Protein AF-A0AAP3A790-F1 (afdb_monomer_lite)

Secondary structure (DSSP, 8-state):
-EE-B-TTS-B-TT-EEEEE--TTEEETT-SEEE--TTSEE---EEESS-EEEEEEEEETTEEEEEEEEEPP--TT-----EES-SS----SSS--PPEE-

Organism: Escherichia coli (NCBI:txid562)

pLDDT: mean 94.4, std 4.3, range [76.25, 97.88]

InterPro domains:
  IPR003344 Big-1 (bacterial Ig-like domain 1) domain [PF02369] (1-71)
  IPR003344 Big-1 (bacterial Ig-like domain 1) domain [PS51127] (1-71)
  IPR003344 Big-1 (bacterial Ig-like domain 1) domain [SM00634] (1-69)
  IPR008964 Invasin/intimin cell-adhesion fragments [SSF49373] (1-74)
  IPR013783 Immunoglobulin-like fold [G3DSA:2.60.40.10] (1-71)

Structure (mmCIF, N/CA/C/O backbone):
data_AF-A0AAP3A790-F1
#
_entry.id   AF-A0AAP3A790-F1
#
loop_
_atom_site.group_PDB
_atom_site.id
_atom_site.type_symbol
_atom_site.label_atom_id
_atom_site.label_alt_id
_ato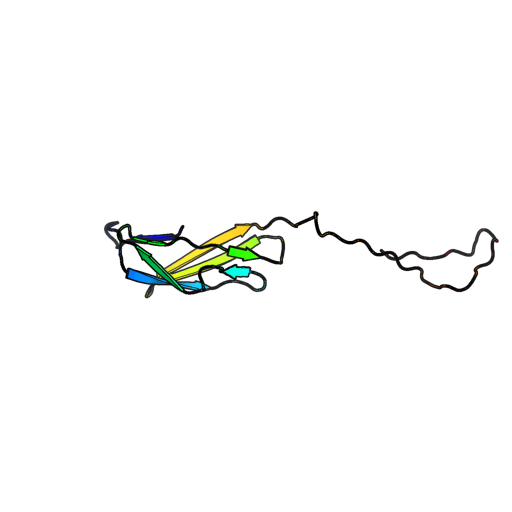m_site.label_comp_id
_atom_site.label_asym_id
_atom_site.label_entity_id
_atom_site.label_seq_id
_atom_site.pdbx_PDB_ins_code
_atom_site.Cartn_x
_atom_site.Cartn_y
_atom_site.Cartn_z
_atom_site.occupancy
_atom_site.B_iso_or_equiv
_atom_site.auth_seq_id
_atom_site.auth_comp_id
_atom_site.auth_asym_id
_atom_site.auth_atom_id
_atom_site.pdbx_PDB_model_num
ATOM 1 N N . THR A 1 1 ? -12.142 -1.287 4.094 1.00 90.88 1 THR A N 1
ATOM 2 C CA . THR A 1 1 ? -12.864 -1.033 5.354 1.00 90.88 1 THR A CA 1
ATOM 3 C C . THR A 1 1 ? -12.269 -1.845 6.482 1.00 90.88 1 THR A C 1
ATOM 5 O O . THR A 1 1 ? -12.034 -3.037 6.303 1.00 90.88 1 THR A O 1
ATOM 8 N N . LEU A 1 2 ? -12.038 -1.221 7.634 1.00 93.81 2 LEU A N 1
ATOM 9 C CA . LEU A 1 2 ? -11.752 -1.897 8.903 1.00 93.81 2 LEU A CA 1
ATOM 10 C C . LEU A 1 2 ? -12.962 -1.785 9.837 1.00 93.81 2 LEU A C 1
ATOM 12 O O . LEU A 1 2 ? -13.853 -0.967 9.611 1.00 93.81 2 LEU A O 1
ATOM 16 N N . THR A 1 3 ? -13.039 -2.632 10.858 1.00 95.69 3 THR A N 1
ATOM 17 C CA . THR A 1 3 ? -14.130 -2.601 11.841 1.00 95.69 3 THR A CA 1
ATOM 18 C C . THR A 1 3 ? -13.566 -2.875 13.228 1.00 95.69 3 THR A C 1
ATOM 20 O O . THR A 1 3 ? -12.793 -3.818 13.398 1.00 95.69 3 THR A O 1
ATOM 23 N N . VAL A 1 4 ? -13.945 -2.043 14.195 1.00 96.38 4 VAL A N 1
ATOM 24 C CA . VAL A 1 4 ? -13.554 -2.147 15.599 1.00 96.38 4 VAL A CA 1
ATOM 25 C C . VAL A 1 4 ? -14.792 -2.494 16.413 1.00 96.38 4 VAL A C 1
ATOM 27 O O . VAL A 1 4 ? -15.800 -1.788 16.367 1.00 96.38 4 VAL A O 1
ATOM 30 N N . VAL A 1 5 ? -14.702 -3.599 17.146 1.00 96.06 5 VAL A N 1
ATOM 31 C CA . VAL A 1 5 ? -15.755 -4.100 18.030 1.00 96.06 5 VAL A CA 1
ATOM 32 C C . VAL A 1 5 ? -15.175 -4.408 19.405 1.00 96.06 5 VAL A C 1
ATOM 34 O O . VAL A 1 5 ? -13.971 -4.645 19.530 1.00 96.06 5 VAL A O 1
ATOM 37 N N . ASP A 1 6 ? -16.023 -4.405 20.427 1.00 94.62 6 ASP A N 1
ATOM 38 C CA . ASP A 1 6 ? -15.668 -4.918 21.749 1.00 94.62 6 ASP A CA 1
ATOM 39 C C . ASP A 1 6 ? -15.669 -6.461 21.792 1.00 94.62 6 ASP A C 1
ATOM 41 O O . ASP A 1 6 ? -15.966 -7.145 20.809 1.00 94.62 6 ASP A O 1
ATOM 45 N N . THR A 1 7 ? -15.346 -7.024 22.959 1.00 94.06 7 THR A N 1
ATOM 46 C CA . THR A 1 7 ? -15.318 -8.478 23.199 1.00 94.06 7 THR A CA 1
ATOM 47 C C . THR A 1 7 ? -16.675 -9.164 22.992 1.00 94.06 7 THR A C 1
ATOM 49 O O . THR A 1 7 ? -16.716 -10.368 22.747 1.00 94.06 7 THR A O 1
ATOM 52 N N . TYR A 1 8 ? -17.782 -8.424 23.073 1.00 95.75 8 TYR A N 1
ATOM 53 C CA . TYR A 1 8 ? -19.143 -8.927 22.874 1.00 95.75 8 TYR A CA 1
ATOM 54 C C . TYR A 1 8 ? -19.651 -8.706 21.439 1.00 95.75 8 TYR A C 1
ATOM 56 O O . TYR A 1 8 ? -20.766 -9.111 21.116 1.00 95.75 8 TYR A O 1
ATOM 64 N N . GLY A 1 9 ? -18.838 -8.099 20.568 1.00 94.94 9 GLY A N 1
ATOM 65 C CA . GLY A 1 9 ? -19.176 -7.818 19.176 1.00 94.94 9 GLY A CA 1
ATOM 66 C C . GLY A 1 9 ? -19.912 -6.494 18.951 1.00 94.94 9 GLY A C 1
ATOM 67 O O . GLY A 1 9 ? -20.360 -6.252 17.829 1.00 94.94 9 GLY A O 1
ATOM 68 N N . ASN A 1 10 ? -20.027 -5.623 19.959 1.00 97.12 10 ASN A N 1
ATOM 69 C CA . ASN A 1 10 ? -20.641 -4.306 19.779 1.00 97.12 10 ASN A CA 1
ATOM 70 C C . ASN A 1 10 ? -19.681 -3.363 19.035 1.00 97.12 10 ASN A C 1
ATOM 72 O O . ASN A 1 10 ? -18.496 -3.316 19.380 1.00 97.12 10 ASN A O 1
ATOM 76 N N . PRO A 1 11 ? -20.154 -2.587 18.043 1.00 97.50 11 PRO A N 1
ATOM 77 C CA . PRO A 1 11 ? -19.315 -1.635 17.324 1.00 97.50 11 PRO A CA 1
ATOM 78 C C . PRO A 1 11 ? -18.840 -0.496 18.228 1.00 97.50 11 PRO A C 1
ATOM 80 O O . PRO A 1 11 ? -19.613 0.062 19.006 1.00 97.50 11 PRO A O 1
ATOM 83 N N . LEU A 1 12 ? -17.568 -0.117 18.087 1.00 96.88 12 LEU A N 1
ATOM 84 C CA . LEU A 1 12 ? -16.968 0.973 18.855 1.00 96.88 12 LEU A CA 1
ATOM 85 C C . LEU A 1 12 ? -16.764 2.208 17.976 1.00 96.88 12 LEU A C 1
ATOM 87 O O . LEU A 1 12 ? -15.875 2.236 17.122 1.00 96.88 12 LEU A O 1
ATOM 91 N N . GLN A 1 13 ? -17.569 3.241 18.216 1.00 97.88 13 GLN A N 1
ATOM 92 C CA . GLN A 1 13 ? -17.455 4.545 17.560 1.00 97.88 13 GLN A CA 1
ATOM 93 C C . GLN A 1 13 ? -16.290 5.372 18.119 1.00 97.88 13 GLN A C 1
ATOM 95 O O . GLN A 1 13 ? -15.912 5.241 19.287 1.00 97.88 13 GLN A O 1
ATOM 100 N N . GLY A 1 14 ? -15.738 6.260 17.288 1.00 97.06 14 GLY A N 1
ATOM 101 C CA . GLY A 1 14 ? -14.786 7.283 17.719 1.00 97.06 14 GLY A CA 1
ATOM 102 C C . GLY A 1 14 ? -13.399 6.738 18.053 1.00 97.06 14 GLY A C 1
ATOM 103 O O . GLY A 1 14 ? -12.603 7.436 18.674 1.00 97.06 14 GLY A O 1
ATOM 104 N N . GLN A 1 15 ? -13.099 5.496 17.671 1.00 97.62 15 GLN A N 1
ATOM 105 C CA . GLN A 1 15 ? -11.809 4.876 17.941 1.00 97.62 15 GLN A CA 1
ATOM 106 C C . GLN A 1 15 ? -10.785 5.329 16.908 1.00 97.62 15 GLN A C 1
ATOM 108 O O . GLN A 1 15 ? -11.009 5.182 15.707 1.00 97.62 15 GLN A O 1
ATOM 113 N N . ASN A 1 16 ? -9.645 5.831 17.381 1.00 97.19 16 ASN A N 1
ATOM 114 C CA . ASN A 1 16 ? -8.514 6.163 16.525 1.00 97.19 16 ASN A CA 1
ATOM 115 C C . ASN A 1 16 ? -7.730 4.895 16.191 1.00 97.19 16 ASN A C 1
ATOM 117 O O . ASN A 1 16 ? -7.124 4.271 17.062 1.00 97.19 16 ASN A O 1
ATOM 121 N N . VAL A 1 17 ? -7.738 4.535 14.913 1.00 97.50 17 VAL A N 1
ATOM 122 C CA . VAL A 1 17 ? -7.005 3.397 14.370 1.00 97.50 17 VAL A CA 1
ATOM 123 C C . VAL A 1 17 ? -5.802 3.915 13.602 1.00 97.50 17 VAL A C 1
ATOM 125 O O . VAL A 1 17 ? -5.951 4.658 12.632 1.00 97.50 17 VAL A O 1
ATOM 128 N N . THR A 1 18 ? -4.610 3.509 14.023 1.00 97.88 18 THR A N 1
ATOM 129 C CA . THR A 1 18 ? -3.344 3.874 13.385 1.00 97.88 18 THR A CA 1
ATOM 130 C C . THR A 1 18 ? -2.900 2.770 12.436 1.00 97.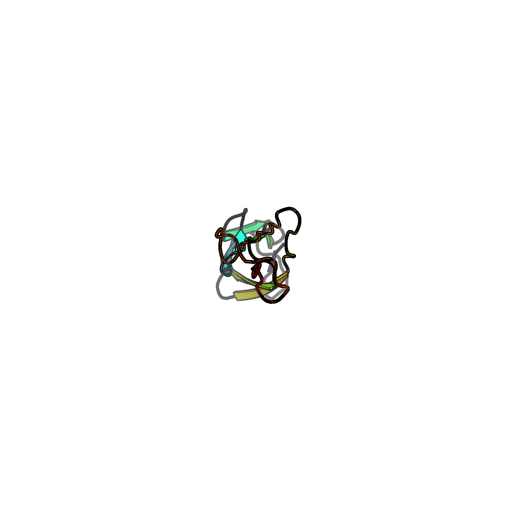88 18 THR A C 1
ATOM 132 O O . THR A 1 18 ? -2.858 1.597 12.802 1.00 97.88 18 THR A O 1
ATOM 135 N N . LEU A 1 19 ? -2.558 3.152 11.211 1.00 97.56 19 LEU A N 1
ATOM 136 C CA . LEU A 1 19 ? -2.036 2.291 10.164 1.00 97.56 19 LEU A CA 1
ATOM 137 C C . LEU A 1 19 ? -0.510 2.368 10.137 1.00 97.56 19 LEU A C 1
ATOM 139 O O . LEU A 1 19 ? 0.074 3.444 10.003 1.00 97.56 19 LEU A O 1
ATOM 143 N N . THR A 1 20 ? 0.126 1.205 10.171 1.00 97.44 20 THR A N 1
ATOM 144 C CA . THR A 1 20 ? 1.542 1.032 9.858 1.00 97.44 20 THR A CA 1
ATOM 145 C C . THR A 1 20 ? 1.647 0.479 8.444 1.00 97.44 20 THR A C 1
ATOM 147 O O . THR A 1 20 ? 1.177 -0.628 8.163 1.00 97.44 20 THR A O 1
ATOM 150 N N . LEU A 1 21 ? 2.246 1.269 7.554 1.00 97.06 21 LEU A N 1
ATOM 151 C CA . LEU A 1 21 ? 2.391 0.960 6.132 1.00 97.06 21 LEU A CA 1
ATOM 152 C C . LEU A 1 21 ? 3.852 0.599 5.811 1.00 97.06 21 LEU A C 1
ATOM 154 O O . LEU A 1 21 ? 4.764 1.228 6.356 1.00 97.06 21 LEU A O 1
ATOM 158 N N . PRO A 1 22 ? 4.106 -0.379 4.926 1.00 96.06 22 PRO A N 1
ATOM 159 C CA . PRO A 1 22 ? 5.447 -0.689 4.455 1.00 96.06 22 PRO A CA 1
ATOM 160 C C . PRO A 1 22 ? 5.942 0.371 3.460 1.00 96.06 22 PRO A C 1
ATOM 162 O O . PRO A 1 22 ? 5.188 1.210 2.961 1.00 96.06 22 PRO A O 1
ATOM 165 N N . LYS A 1 23 ? 7.239 0.323 3.139 1.00 93.31 23 LYS A N 1
ATOM 166 C CA . LYS A 1 23 ? 7.850 1.230 2.160 1.00 93.31 23 LYS A CA 1
ATOM 167 C C . LYS A 1 23 ? 7.150 1.112 0.800 1.00 93.31 23 LYS A C 1
ATOM 169 O O . LYS A 1 23 ? 6.968 0.015 0.285 1.00 93.31 23 LYS A O 1
ATOM 174 N N . GLY A 1 24 ? 6.826 2.257 0.200 1.00 92.88 24 GLY A N 1
ATOM 175 C CA . GLY A 1 24 ? 6.178 2.315 -1.113 1.00 92.88 24 GLY A CA 1
ATOM 176 C C . GLY A 1 24 ? 4.656 2.171 -1.074 1.00 92.88 24 GLY A C 1
ATOM 177 O O . GLY A 1 24 ? 4.046 2.175 -2.139 1.00 92.88 24 GLY A O 1
ATOM 178 N N . VAL A 1 25 ? 4.040 2.074 0.110 1.00 97.12 25 VAL A N 1
ATOM 179 C CA . VAL A 1 25 ? 2.585 2.176 0.300 1.00 97.12 25 VAL A CA 1
ATOM 180 C C . VAL A 1 25 ? 2.259 3.470 1.042 1.00 97.12 25 VAL A C 1
ATOM 182 O O . VAL A 1 25 ? 2.915 3.818 2.022 1.00 97.12 25 VAL A O 1
ATOM 185 N N . THR A 1 26 ? 1.234 4.183 0.586 1.00 96.94 26 THR A N 1
ATOM 186 C CA . THR A 1 26 ? 0.725 5.405 1.218 1.00 96.94 26 THR A CA 1
ATOM 187 C C . THR A 1 26 ? -0.785 5.321 1.410 1.00 96.94 26 THR A C 1
ATOM 189 O O . THR A 1 26 ? -1.478 4.594 0.699 1.00 96.94 26 THR A O 1
ATOM 192 N N . SER A 1 27 ? -1.301 6.058 2.392 1.00 96.50 27 SER A N 1
ATOM 193 C CA . SER A 1 27 ? -2.737 6.187 2.639 1.00 96.50 27 SER A CA 1
ATOM 194 C C . SER A 1 27 ? -3.213 7.570 2.215 1.00 96.50 27 SER A C 1
ATOM 196 O O . SER A 1 27 ? -2.662 8.581 2.653 1.00 96.50 27 SER A O 1
ATOM 198 N N . LYS A 1 28 ? -4.256 7.626 1.387 1.00 96.19 28 LYS A N 1
ATOM 199 C CA . LYS A 1 28 ? -4.896 8.884 0.973 1.00 96.19 28 LYS A CA 1
ATOM 200 C C . LYS A 1 28 ? -5.772 9.471 2.079 1.00 96.19 28 LYS A C 1
ATOM 202 O O . LYS A 1 28 ? -5.919 10.683 2.168 1.00 96.19 28 LYS A O 1
ATOM 207 N N . THR A 1 29 ? -6.315 8.615 2.941 1.00 93.88 29 THR A N 1
ATOM 208 C CA . THR A 1 29 ? -7.126 8.998 4.107 1.00 93.88 29 THR A CA 1
ATOM 209 C C . THR A 1 29 ? -6.272 9.346 5.332 1.00 93.88 29 THR A C 1
ATOM 211 O O . THR A 1 29 ? -6.816 9.640 6.390 1.00 93.88 29 THR A O 1
ATOM 214 N N . GLY A 1 30 ? -4.939 9.307 5.210 1.00 94.81 30 GLY A N 1
ATOM 215 C CA . GLY A 1 30 ? -3.999 9.476 6.318 1.00 94.81 30 GLY A CA 1
ATOM 216 C C . GLY A 1 30 ? -3.696 8.171 7.064 1.00 94.81 30 GLY A C 1
ATOM 217 O O . GLY A 1 30 ? -4.335 7.138 6.852 1.00 94.81 30 GLY A O 1
ATOM 218 N N . ASN A 1 31 ? -2.681 8.210 7.931 1.00 95.62 31 ASN A N 1
ATOM 219 C CA . ASN A 1 31 ? -2.233 7.041 8.702 1.00 95.62 31 ASN A CA 1
ATOM 220 C C . ASN A 1 31 ? -3.038 6.821 9.986 1.00 95.62 31 ASN A C 1
ATOM 222 O O . ASN A 1 31 ? -2.841 5.815 10.654 1.00 95.62 31 ASN A O 1
ATOM 226 N N . THR A 1 32 ? -3.937 7.731 10.337 1.00 96.56 32 THR A N 1
ATOM 227 C CA . THR A 1 32 ? -4.858 7.557 11.456 1.00 96.56 32 THR A CA 1
ATOM 228 C C . THR A 1 32 ? -6.258 7.851 10.957 1.00 96.56 32 THR A C 1
ATOM 230 O O . THR A 1 32 ? -6.483 8.883 10.331 1.00 96.56 32 THR A O 1
ATOM 233 N N . VAL A 1 33 ? -7.184 6.936 11.225 1.00 96.75 33 VAL A N 1
ATOM 234 C CA . VAL A 1 33 ? -8.601 7.069 10.874 1.00 96.75 33 VAL A CA 1
ATOM 235 C C . VAL A 1 33 ? -9.459 6.857 12.112 1.00 96.75 33 VAL A C 1
ATOM 237 O O . VAL A 1 33 ? -9.072 6.122 13.019 1.00 96.75 33 VAL A O 1
ATOM 240 N N . THR A 1 34 ? -10.626 7.491 12.150 1.00 97.25 34 THR A N 1
ATOM 241 C CA . THR A 1 34 ? -11.563 7.385 13.272 1.00 97.25 34 THR A CA 1
ATOM 242 C C . THR A 1 34 ? -12.783 6.578 12.849 1.00 97.25 34 THR A C 1
ATOM 244 O O . THR A 1 34 ? -13.315 6.789 11.760 1.00 97.25 34 THR A O 1
ATOM 247 N N . THR A 1 35 ? -13.226 5.646 13.692 1.00 97.88 35 THR A N 1
ATOM 248 C CA . THR A 1 35 ? -14.405 4.824 13.394 1.00 97.88 35 THR A CA 1
ATOM 249 C C . THR A 1 35 ? -15.724 5.591 13.518 1.00 97.88 35 THR A C 1
ATOM 251 O O . THR A 1 35 ? -15.907 6.425 14.408 1.00 97.88 35 THR A O 1
ATOM 254 N N . ASP A 1 36 ? -16.668 5.274 12.636 1.00 97.75 36 ASP A N 1
ATOM 255 C CA . ASP A 1 36 ? -18.034 5.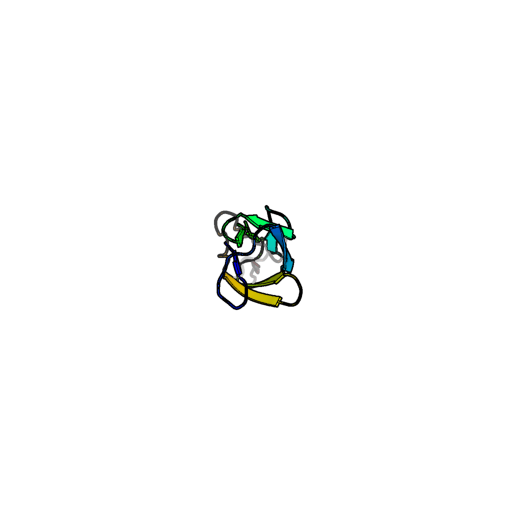795 12.626 1.00 97.75 36 ASP A CA 1
ATOM 256 C C . ASP A 1 36 ? -18.946 5.112 13.668 1.00 97.75 36 ASP A C 1
ATOM 258 O O . ASP A 1 36 ? -18.506 4.292 14.474 1.00 97.75 36 ASP A O 1
ATOM 262 N N . ALA A 1 37 ? -20.241 5.447 13.660 1.00 97.62 37 ALA A N 1
ATOM 263 C CA . ALA A 1 37 ? -21.238 4.870 14.571 1.00 97.62 37 ALA A CA 1
ATOM 264 C C . ALA A 1 37 ? -21.402 3.342 14.439 1.00 97.62 37 ALA A C 1
ATOM 266 O O . ALA A 1 37 ? -21.855 2.689 15.376 1.00 97.62 37 ALA A O 1
ATOM 267 N N . ALA A 1 38 ? -21.018 2.761 13.300 1.00 97.44 38 ALA A N 1
ATOM 268 C CA . ALA A 1 38 ? -21.005 1.320 13.065 1.00 97.44 38 ALA A CA 1
ATOM 269 C C . ALA A 1 38 ? -19.641 0.683 13.395 1.00 97.44 38 ALA A C 1
ATOM 271 O O . ALA A 1 38 ? -19.412 -0.488 13.081 1.00 97.44 38 ALA A O 1
ATOM 272 N N . GLY A 1 39 ? -18.723 1.433 14.015 1.00 97.31 39 GLY A N 1
ATOM 273 C CA . GLY A 1 39 ? -17.376 0.980 14.343 1.00 97.31 39 GLY A CA 1
ATOM 274 C C . GLY A 1 39 ? -16.491 0.787 13.113 1.00 97.31 39 GLY A C 1
ATOM 275 O O . GLY A 1 39 ? -15.482 0.086 13.193 1.00 97.31 39 GLY A O 1
ATOM 276 N N . LYS A 1 40 ? -16.857 1.358 11.960 1.00 97.44 40 LYS A N 1
ATOM 277 C CA . LYS A 1 40 ? -16.156 1.182 10.686 1.00 97.44 40 LYS A CA 1
ATOM 278 C C . LYS A 1 40 ? -15.324 2.401 10.335 1.00 97.44 40 LYS A C 1
ATOM 280 O O . LYS A 1 40 ? -15.670 3.525 10.669 1.00 97.44 40 LYS A O 1
ATOM 285 N N . ALA A 1 41 ? -14.226 2.165 9.630 1.00 96.56 41 ALA A N 1
ATOM 286 C CA . ALA A 1 41 ? -13.490 3.221 8.951 1.00 96.56 41 ALA A CA 1
ATOM 287 C C . ALA A 1 41 ? -13.047 2.729 7.573 1.00 96.56 41 ALA A C 1
ATOM 289 O O . ALA A 1 41 ? -12.576 1.592 7.418 1.00 96.56 41 ALA A O 1
ATOM 290 N N . ASP A 1 42 ? -13.200 3.586 6.572 1.00 95.50 42 ASP A N 1
ATOM 291 C CA . ASP A 1 42 ? -12.695 3.335 5.232 1.00 95.50 42 ASP A CA 1
ATOM 292 C C . ASP A 1 42 ? -11.302 3.923 5.055 1.00 95.50 42 ASP A C 1
ATOM 294 O O . ASP A 1 42 ? -10.955 4.960 5.618 1.00 95.50 42 ASP A O 1
ATOM 298 N N . ILE A 1 43 ? -10.483 3.190 4.304 1.00 95.06 43 ILE A N 1
ATOM 299 C CA . ILE A 1 43 ? -9.086 3.516 4.047 1.00 95.06 43 ILE A CA 1
ATOM 300 C C . ILE A 1 43 ? -8.831 3.357 2.554 1.00 95.06 43 ILE A C 1
ATOM 302 O O . ILE A 1 43 ? -9.235 2.358 1.954 1.00 95.06 43 ILE A O 1
ATOM 306 N N . GLU A 1 44 ? -8.151 4.332 1.967 1.00 96.12 44 GLU A N 1
ATOM 307 C CA . GLU A 1 44 ? -7.711 4.290 0.573 1.00 96.12 44 GLU A CA 1
ATOM 308 C C . GLU A 1 44 ? -6.188 4.168 0.550 1.00 96.12 44 GLU A C 1
ATOM 310 O O . GLU A 1 44 ? -5.477 5.079 0.977 1.00 96.12 44 GLU A O 1
ATOM 315 N N . LEU A 1 45 ? -5.690 3.033 0.056 1.00 96.06 45 LEU A N 1
ATOM 316 C CA . LEU A 1 45 ? -4.262 2.742 -0.043 1.00 96.06 45 LEU A CA 1
ATOM 317 C C . LEU A 1 45 ? -3.786 2.880 -1.488 1.00 96.06 45 LEU A C 1
ATOM 319 O O . LEU A 1 45 ? -4.456 2.441 -2.422 1.00 96.06 45 LEU A O 1
ATOM 323 N N . MET A 1 46 ? -2.595 3.438 -1.657 1.00 96.00 46 MET A N 1
ATOM 324 C CA . MET A 1 46 ? -1.898 3.569 -2.933 1.00 96.00 46 MET A CA 1
ATOM 325 C C . MET A 1 46 ? -0.511 2.945 -2.807 1.00 96.00 46 MET A C 1
ATOM 327 O O . MET A 1 46 ? 0.064 2.924 -1.718 1.00 96.00 46 MET A O 1
ATOM 331 N N . SER A 1 47 ? 0.050 2.454 -3.911 1.00 95.94 47 SER A N 1
ATOM 332 C CA . SER A 1 47 ? 1.427 1.967 -3.929 1.00 95.94 47 SER A CA 1
ATOM 333 C C . SER A 1 47 ? 2.129 2.289 -5.238 1.00 95.94 47 SER A C 1
ATOM 335 O O . SER A 1 47 ? 1.522 2.229 -6.303 1.00 95.94 47 SER A O 1
ATOM 337 N N . THR A 1 48 ? 3.421 2.598 -5.146 1.00 92.12 48 THR A N 1
ATOM 338 C CA . THR A 1 48 ? 4.327 2.725 -6.298 1.00 92.12 48 THR A CA 1
ATOM 339 C C . THR A 1 48 ? 5.101 1.437 -6.580 1.00 92.12 48 THR A C 1
ATOM 341 O O . THR A 1 48 ? 5.894 1.390 -7.517 1.00 92.12 48 THR A O 1
ATOM 344 N N . VAL A 1 49 ? 4.898 0.389 -5.774 1.00 92.62 49 VAL A N 1
ATOM 345 C CA . VAL A 1 49 ? 5.628 -0.877 -5.867 1.00 92.62 49 VAL A CA 1
ATOM 346 C C . VAL A 1 49 ? 4.633 -2.019 -6.020 1.00 92.62 49 VAL A C 1
ATOM 348 O O . VAL A 1 49 ? 3.829 -2.292 -5.128 1.00 92.62 49 VAL A O 1
ATOM 351 N N . ALA A 1 50 ? 4.713 -2.718 -7.148 1.00 93.81 50 ALA A N 1
ATOM 352 C CA . ALA A 1 50 ? 3.941 -3.930 -7.370 1.00 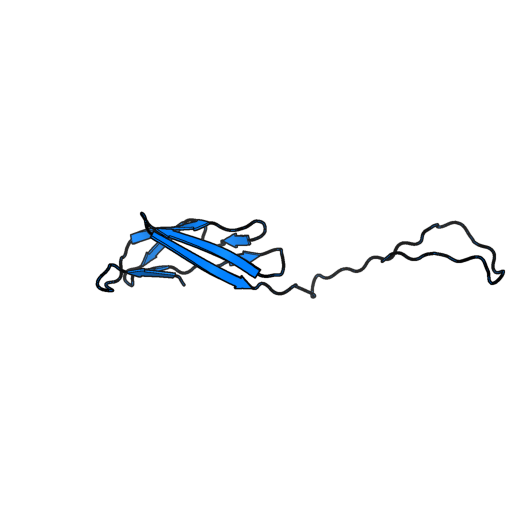93.81 50 ALA A CA 1
ATOM 353 C C . ALA A 1 50 ? 4.336 -5.031 -6.376 1.00 93.81 50 ALA A C 1
ATOM 355 O O . ALA A 1 50 ? 5.494 -5.143 -5.980 1.00 93.81 50 ALA A O 1
ATOM 356 N N . GLY A 1 51 ? 3.380 -5.883 -6.025 1.00 95.38 51 GLY A N 1
ATOM 357 C CA . GLY A 1 51 ? 3.592 -7.011 -5.130 1.00 95.38 51 GLY A CA 1
ATOM 358 C C . GLY A 1 51 ? 2.668 -6.998 -3.923 1.00 95.38 51 GLY A C 1
ATOM 359 O O . GLY A 1 51 ? 1.665 -6.282 -3.873 1.00 95.38 51 GLY A O 1
ATOM 360 N N . GLU A 1 52 ? 2.996 -7.868 -2.976 1.00 97.25 52 GLU A N 1
ATOM 361 C CA . GLU A 1 52 ? 2.251 -8.048 -1.737 1.00 97.25 52 GLU A CA 1
ATOM 362 C C . GLU A 1 52 ? 2.828 -7.168 -0.633 1.00 97.25 52 GLU A C 1
ATOM 364 O O . GLU A 1 52 ? 4.039 -7.113 -0.426 1.00 97.25 52 GLU A O 1
ATOM 369 N N . HIS A 1 53 ? 1.939 -6.488 0.083 1.00 97.25 53 HIS A N 1
ATOM 370 C CA . HIS A 1 53 ? 2.274 -5.550 1.142 1.00 97.25 53 HIS A CA 1
ATOM 371 C C . HIS A 1 53 ? 1.450 -5.864 2.383 1.00 97.25 53 HIS A C 1
ATOM 373 O O . HIS A 1 53 ? 0.223 -5.957 2.315 1.00 97.25 53 HIS A O 1
ATOM 379 N N . SER A 1 54 ? 2.120 -6.015 3.522 1.00 97.19 54 SER A N 1
ATOM 380 C CA . SER A 1 54 ? 1.471 -6.242 4.815 1.00 97.19 54 SER A CA 1
ATOM 381 C C . SER A 1 54 ? 1.160 -4.913 5.492 1.00 97.19 54 SER A C 1
ATOM 383 O O . SER A 1 54 ? 2.058 -4.112 5.735 1.00 97.19 54 SER A O 1
ATOM 385 N N . ILE A 1 55 ? -0.114 -4.696 5.800 1.00 97.00 55 ILE A N 1
ATOM 386 C CA . ILE A 1 55 ? -0.656 -3.484 6.410 1.00 97.00 55 ILE A CA 1
ATOM 387 C C . ILE A 1 55 ? -1.126 -3.827 7.815 1.00 97.00 55 ILE A C 1
ATOM 389 O O . ILE A 1 55 ? -1.961 -4.720 7.981 1.00 97.00 55 ILE A O 1
ATOM 393 N N . THR A 1 56 ? -0.630 -3.108 8.817 1.00 97.62 56 THR A N 1
ATOM 394 C CA . THR A 1 56 ? -1.037 -3.317 10.211 1.00 97.62 56 THR A CA 1
ATOM 395 C C . THR A 1 56 ? -1.924 -2.172 10.663 1.00 97.62 56 THR A C 1
ATOM 397 O O . THR A 1 56 ? -1.529 -1.016 10.572 1.00 97.62 56 THR A O 1
ATOM 400 N N . ALA A 1 57 ? -3.111 -2.491 11.165 1.00 97.12 57 ALA A N 1
ATOM 401 C CA . ALA A 1 57 ? -3.992 -1.550 11.838 1.00 97.12 57 ALA A CA 1
ATOM 402 C C . ALA A 1 57 ? -3.937 -1.803 13.346 1.00 97.12 57 ALA A C 1
ATOM 404 O O . ALA A 1 57 ? -4.115 -2.942 13.785 1.00 97.12 57 ALA A O 1
ATOM 405 N N . SER A 1 58 ? -3.725 -0.745 14.120 1.00 97.38 58 SER A N 1
ATOM 406 C CA . SER A 1 58 ? -3.616 -0.794 15.576 1.00 97.38 58 SER A CA 1
ATOM 407 C C . SER A 1 58 ? -4.595 0.177 16.219 1.00 97.38 58 SER A C 1
ATOM 409 O O . SER A 1 58 ? -4.714 1.325 15.796 1.00 97.38 58 SER A O 1
ATOM 411 N N . VAL A 1 59 ? -5.287 -0.280 17.255 1.00 96.56 59 VAL A N 1
ATOM 412 C CA . VAL A 1 59 ? -6.230 0.513 18.046 1.00 96.56 59 VAL A CA 1
ATOM 413 C C . VAL A 1 59 ? -6.076 0.119 19.507 1.00 96.56 59 VAL A C 1
ATOM 415 O O . VAL A 1 59 ? -6.190 -1.056 19.857 1.00 96.56 59 VAL A O 1
ATOM 418 N N . ASN A 1 60 ? -5.783 1.094 20.369 1.00 89.88 60 ASN A N 1
ATOM 419 C CA . ASN A 1 60 ? -5.423 0.846 21.768 1.00 89.88 60 ASN A CA 1
ATOM 420 C C . ASN A 1 60 ? -4.308 -0.223 21.870 1.00 89.88 60 ASN A C 1
ATOM 422 O O . ASN A 1 60 ? -3.231 -0.046 21.304 1.00 89.88 60 ASN A O 1
ATOM 426 N N . ASN A 1 61 ? -4.574 -1.347 22.541 1.00 89.31 61 ASN A N 1
ATOM 427 C CA . ASN A 1 61 ? -3.642 -2.469 22.713 1.00 89.31 61 ASN A CA 1
ATOM 428 C C . ASN A 1 61 ? -3.887 -3.631 21.731 1.00 89.31 61 ASN A C 1
ATOM 430 O O . ASN A 1 61 ? -3.290 -4.696 21.879 1.00 89.31 61 ASN A O 1
ATOM 434 N N . ALA A 1 62 ? -4.777 -3.456 20.752 1.00 93.25 62 ALA A N 1
ATOM 435 C CA . ALA A 1 62 ? -5.088 -4.461 19.746 1.00 93.25 62 ALA A CA 1
ATOM 436 C C . ALA A 1 62 ? -4.455 -4.096 18.400 1.00 93.25 62 ALA A C 1
ATOM 438 O O . ALA A 1 62 ? -4.407 -2.930 18.011 1.00 93.25 62 ALA A O 1
ATOM 439 N N . GLN A 1 63 ? -4.014 -5.112 17.660 1.00 95.69 63 GLN A N 1
ATOM 440 C CA . GLN A 1 63 ? -3.502 -4.949 16.305 1.00 95.69 63 GLN A CA 1
ATOM 441 C C . GLN A 1 63 ? -3.983 -6.075 15.397 1.00 95.69 63 GLN A C 1
ATOM 443 O O . GLN A 1 63 ? -4.181 -7.211 15.835 1.00 95.69 63 GLN A O 1
ATOM 448 N N . LYS A 1 64 ? -4.123 -5.775 14.109 1.00 96.00 64 LYS A N 1
ATOM 449 C CA . LYS A 1 64 ? -4.426 -6.760 13.074 1.00 96.00 64 LYS A CA 1
ATOM 450 C C . LYS A 1 64 ? -3.646 -6.442 11.811 1.00 96.00 64 LYS A C 1
ATOM 452 O O . LYS A 1 64 ? -3.557 -5.288 11.410 1.00 96.00 64 LYS A O 1
ATOM 457 N N . THR A 1 65 ? -3.090 -7.475 11.190 1.00 97.06 65 THR A N 1
ATOM 458 C CA . THR A 1 65 ? -2.352 -7.356 9.928 1.00 97.06 65 THR A CA 1
ATOM 459 C C . THR A 1 65 ? -3.164 -7.968 8.796 1.00 97.06 65 THR A C 1
ATOM 461 O O . THR A 1 65 ? -3.778 -9.022 8.972 1.00 97.06 65 THR A O 1
ATOM 464 N N . VAL A 1 66 ? -3.169 -7.307 7.642 1.00 95.88 66 VAL A N 1
ATOM 465 C CA . VAL A 1 66 ? -3.771 -7.797 6.398 1.00 95.88 66 VAL A CA 1
ATOM 466 C C . VAL A 1 66 ? -2.775 -7.604 5.264 1.00 95.88 66 VAL A C 1
ATOM 468 O O . VAL A 1 66 ? -2.089 -6.587 5.204 1.00 95.88 66 VAL A O 1
ATOM 471 N N . THR A 1 67 ? -2.714 -8.561 4.347 1.00 96.69 67 THR A N 1
ATOM 472 C CA . THR A 1 67 ? -1.903 -8.453 3.134 1.00 96.69 67 THR A CA 1
ATOM 473 C C . THR A 1 67 ? -2.761 -7.967 1.972 1.00 96.69 67 THR A C 1
ATOM 475 O O . THR A 1 67 ? -3.837 -8.507 1.715 1.00 96.69 67 THR A O 1
ATOM 478 N N . VAL A 1 68 ? -2.275 -6.954 1.258 1.00 95.31 68 VAL A N 1
ATOM 479 C CA . VAL A 1 68 ? -2.870 -6.438 0.017 1.00 95.31 68 VAL A CA 1
ATOM 480 C C . VAL A 1 68 ? -1.909 -6.659 -1.144 1.00 95.31 68 VAL A C 1
ATOM 482 O O . VAL A 1 68 ? -0.696 -6.665 -0.950 1.00 95.31 68 VAL A O 1
ATOM 485 N N . LYS A 1 69 ? -2.435 -6.834 -2.359 1.00 96.25 69 LYS A N 1
ATOM 486 C CA . LYS A 1 69 ? -1.629 -7.081 -3.559 1.00 96.25 69 LYS A CA 1
ATOM 487 C C . LYS A 1 69 ? -1.857 -5.995 -4.599 1.00 96.25 69 LYS A C 1
ATOM 489 O O . LYS A 1 69 ? -2.955 -5.885 -5.141 1.00 96.25 69 LYS A O 1
ATOM 494 N N . PHE A 1 70 ? -0.808 -5.241 -4.910 1.00 95.56 70 PHE A N 1
ATOM 495 C CA . PHE A 1 70 ? -0.795 -4.279 -6.009 1.00 95.56 70 PHE A CA 1
ATOM 496 C C . PHE A 1 70 ? -0.208 -4.943 -7.255 1.00 95.56 70 PHE A C 1
ATOM 498 O O . PHE A 1 70 ? 0.845 -5.578 -7.199 1.00 95.56 70 PHE A O 1
ATOM 505 N N . LYS A 1 71 ? -0.895 -4.833 -8.393 1.00 93.62 71 LYS A N 1
ATOM 506 C CA . LYS A 1 71 ? -0.356 -5.294 -9.679 1.00 93.62 71 LYS A CA 1
ATOM 507 C C . LYS A 1 71 ? 0.558 -4.224 -10.264 1.00 93.62 71 LYS A C 1
ATOM 509 O O . LYS A 1 71 ? 0.344 -3.041 -10.022 1.00 93.62 71 LYS A O 1
ATOM 514 N N . ALA A 1 72 ? 1.553 -4.654 -11.036 1.00 91.00 72 ALA A N 1
ATOM 515 C CA . ALA A 1 72 ? 2.371 -3.731 -11.805 1.00 91.00 72 ALA A CA 1
ATOM 516 C C . ALA A 1 72 ? 1.496 -2.968 -12.798 1.00 91.00 72 ALA A C 1
ATOM 518 O O . ALA A 1 72 ? 0.648 -3.559 -13.474 1.00 91.00 72 ALA A O 1
ATOM 519 N N . ASP A 1 73 ? 1.713 -1.661 -12.856 1.00 89.25 73 ASP A N 1
ATOM 520 C CA . ASP A 1 73 ? 1.126 -0.824 -13.882 1.00 89.25 73 ASP A CA 1
ATOM 521 C C . ASP A 1 73 ? 2.001 -0.893 -15.135 1.00 89.25 73 ASP A C 1
ATOM 523 O O . ASP A 1 73 ? 3.074 -0.300 -15.204 1.00 89.25 73 ASP A O 1
ATOM 527 N N . PHE A 1 74 ? 1.545 -1.652 -16.127 1.00 82.81 74 PHE A N 1
ATOM 528 C CA . PHE A 1 74 ? 2.232 -1.755 -17.412 1.00 82.81 74 PHE A CA 1
ATOM 529 C C . PHE A 1 74 ? 1.932 -0.577 -18.345 1.00 82.81 74 PHE A C 1
ATOM 531 O O . PHE A 1 74 ? 2.622 -0.424 -19.349 1.00 82.81 74 PHE A O 1
ATOM 538 N N . SER A 1 75 ? 0.937 0.267 -18.038 1.00 85.69 75 SER A N 1
ATOM 539 C CA . SER A 1 75 ? 0.579 1.406 -18.897 1.00 85.69 75 SER A CA 1
ATOM 540 C C . SER A 1 75 ? 1.638 2.511 -18.894 1.00 85.69 75 SER A C 1
ATOM 542 O O . SER A 1 75 ? 1.740 3.275 -19.849 1.00 85.69 75 SER A O 1
ATOM 544 N N . THR A 1 76 ? 2.460 2.550 -17.846 1.00 77.44 76 THR A N 1
ATOM 545 C CA . THR A 1 76 ? 3.587 3.473 -17.678 1.00 77.44 76 THR A CA 1
ATOM 546 C C . THR A 1 76 ? 4.947 2.788 -17.850 1.00 77.44 76 THR A C 1
ATOM 548 O O . THR A 1 76 ? 5.986 3.398 -17.592 1.00 77.44 76 THR A O 1
ATOM 551 N N . GLY A 1 77 ? 4.964 1.528 -18.301 1.00 76.25 77 GLY A N 1
ATOM 552 C CA . GLY A 1 77 ? 6.195 0.788 -18.560 1.00 76.25 77 GLY A CA 1
ATOM 553 C C . GLY A 1 77 ? 7.031 1.455 -19.652 1.00 76.25 77 GLY A C 1
ATOM 554 O O . GLY A 1 77 ? 6.518 1.801 -20.714 1.00 76.25 77 GLY A O 1
ATOM 555 N N . GLN A 1 78 ? 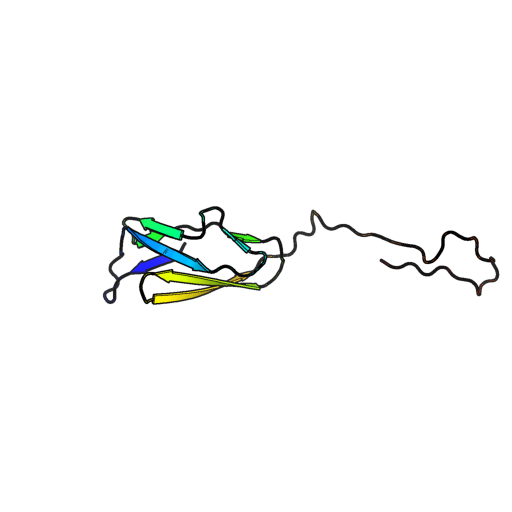8.327 1.620 -19.398 1.00 78.44 78 GLN A N 1
ATOM 556 C CA . GLN A 1 78 ? 9.287 2.141 -20.370 1.00 78.44 78 GLN A CA 1
ATOM 557 C C . GLN A 1 78 ? 10.359 1.087 -20.641 1.00 78.44 78 GLN A C 1
ATOM 559 O O . GLN A 1 78 ? 10.766 0.369 -19.730 1.00 78.44 78 GLN A O 1
ATOM 564 N N . ALA A 1 79 ? 10.802 1.006 -21.894 1.00 83.75 79 ALA A N 1
ATOM 565 C CA . ALA A 1 79 ? 11.934 0.190 -22.306 1.00 83.75 79 ALA A CA 1
ATOM 566 C C . ALA A 1 79 ? 13.021 1.110 -22.863 1.00 83.75 79 ALA A C 1
ATOM 568 O O . ALA A 1 79 ? 12.734 1.988 -23.679 1.00 83.75 79 ALA A O 1
ATOM 569 N N . SER A 1 80 ? 14.253 0.901 -22.420 1.00 86.88 80 SER A N 1
ATOM 570 C CA . SER A 1 80 ? 15.448 1.533 -22.973 1.00 86.88 80 SER A CA 1
ATOM 571 C C . SER A 1 80 ? 16.283 0.488 -23.696 1.00 86.88 80 SER A C 1
ATOM 573 O O . SER A 1 80 ? 16.165 -0.703 -23.433 1.00 86.88 80 SER A O 1
ATOM 575 N N . LEU A 1 81 ? 17.109 0.933 -24.635 1.00 92.94 81 LEU A N 1
ATOM 576 C CA . LEU A 1 81 ? 18.102 0.083 -25.267 1.00 92.94 81 LEU A CA 1
ATOM 577 C C . LEU A 1 81 ? 19.354 0.917 -25.479 1.00 92.94 81 LEU A C 1
ATOM 579 O O . LEU A 1 81 ? 19.300 1.973 -26.110 1.00 92.94 81 LEU A O 1
ATOM 583 N N . GLU A 1 82 ? 20.467 0.444 -24.947 1.00 93.94 82 GLU A N 1
ATOM 584 C CA . GLU A 1 82 ? 21.761 1.097 -25.068 1.00 93.94 82 GLU A CA 1
ATOM 585 C C . GLU A 1 82 ? 22.714 0.212 -25.861 1.00 93.94 82 GLU A C 1
ATOM 587 O O . GLU A 1 82 ? 22.721 -1.012 -25.723 1.00 93.94 82 GLU A O 1
ATOM 592 N N . VAL A 1 83 ? 23.520 0.844 -26.711 1.00 95.38 83 VAL A N 1
ATOM 593 C CA . VAL A 1 83 ? 24.580 0.172 -27.460 1.00 95.38 83 VAL A CA 1
ATOM 594 C C . VAL A 1 83 ? 25.908 0.358 -26.740 1.00 95.38 83 VAL A C 1
ATOM 596 O O . VAL A 1 83 ? 26.227 1.454 -26.286 1.00 95.38 83 VAL A O 1
ATOM 599 N N . ASP A 1 84 ? 26.697 -0.712 -26.665 1.00 94.44 84 ASP A N 1
ATOM 600 C CA . ASP A 1 84 ? 28.000 -0.742 -25.993 1.00 94.44 84 ASP A CA 1
ATOM 601 C C . ASP A 1 84 ? 28.993 0.322 -26.488 1.00 94.44 84 ASP A C 1
ATOM 603 O O . ASP A 1 84 ? 29.904 0.717 -25.761 1.00 94.44 84 ASP A O 1
ATOM 607 N N . SER A 1 85 ? 28.840 0.790 -27.728 1.00 91.25 85 SER A N 1
ATOM 608 C CA . SER A 1 85 ? 29.645 1.866 -28.296 1.00 91.25 85 SER A CA 1
ATOM 609 C C . SER A 1 85 ? 28.949 2.535 -29.480 1.00 91.25 85 SER A C 1
ATOM 611 O O . SER A 1 85 ? 28.273 1.875 -30.265 1.00 91.25 85 SER A O 1
ATOM 613 N N . ALA A 1 86 ? 29.184 3.837 -29.658 1.00 87.50 86 ALA A N 1
ATOM 614 C CA . ALA A 1 86 ? 28.784 4.583 -30.855 1.00 87.50 86 ALA A CA 1
ATOM 615 C C . ALA A 1 86 ? 29.838 4.531 -31.985 1.00 87.50 86 ALA A C 1
ATOM 617 O O . ALA A 1 86 ? 29.615 5.074 -33.067 1.00 87.50 86 ALA A O 1
ATOM 618 N N . ALA A 1 87 ? 31.002 3.918 -31.742 1.00 94.25 87 ALA A N 1
ATOM 619 C CA . ALA A 1 87 ? 32.064 3.816 -32.737 1.00 94.25 87 ALA A CA 1
ATOM 620 C C . ALA A 1 87 ? 31.720 2.775 -33.820 1.00 94.25 87 ALA A C 1
ATOM 622 O O . ALA A 1 87 ? 31.183 1.712 -33.498 1.00 94.25 87 ALA A O 1
ATOM 623 N N . PRO A 1 88 ? 32.062 3.026 -35.097 1.00 93.12 88 PRO A N 1
ATOM 624 C CA . PRO A 1 88 ? 31.845 2.057 -36.164 1.00 93.12 88 PRO A CA 1
ATOM 625 C C . PRO A 1 88 ? 32.677 0.783 -35.939 1.00 93.12 88 PRO A C 1
ATOM 627 O O . PRO A 1 88 ? 33.846 0.850 -35.560 1.00 93.12 88 PRO A O 1
ATOM 630 N N . LYS A 1 89 ? 32.071 -0.378 -36.212 1.00 95.69 89 LYS A N 1
ATOM 631 C CA . LYS A 1 89 ? 32.709 -1.707 -36.188 1.00 95.69 89 LYS A CA 1
ATOM 632 C C . LYS A 1 89 ? 32.845 -2.251 -37.614 1.00 95.69 89 LYS A C 1
ATOM 634 O O . LYS A 1 89 ? 32.110 -1.830 -38.510 1.00 95.69 89 LYS A O 1
ATOM 639 N N . VAL A 1 90 ? 33.796 -3.156 -37.853 1.00 96.25 90 VAL A N 1
ATOM 640 C CA . VAL A 1 90 ? 34.087 -3.648 -39.207 1.00 96.25 90 VAL A CA 1
ATOM 641 C C . VAL A 1 90 ? 33.053 -4.698 -39.617 1.00 96.25 90 VAL A C 1
ATOM 643 O O . VAL A 1 90 ? 32.760 -5.621 -38.867 1.00 96.25 90 VAL A O 1
ATOM 646 N N . ALA A 1 91 ? 32.522 -4.608 -40.839 1.00 95.31 91 ALA A N 1
ATOM 647 C CA . ALA A 1 91 ? 31.549 -5.563 -41.382 1.00 95.31 91 ALA A CA 1
ATOM 648 C C . ALA A 1 91 ? 32.208 -6.892 -41.822 1.00 95.31 91 ALA A C 1
ATOM 650 O O . ALA A 1 91 ? 32.151 -7.282 -42.987 1.00 95.31 91 ALA A O 1
ATOM 651 N N . ASN A 1 92 ? 32.881 -7.575 -40.892 1.00 97.25 92 ASN A N 1
ATOM 652 C CA . ASN A 1 92 ? 33.701 -8.769 -41.139 1.00 97.25 92 ASN A CA 1
ATOM 653 C C . ASN A 1 92 ? 33.048 -10.089 -40.666 1.00 97.25 92 ASN A C 1
ATOM 655 O O . ASN A 1 92 ? 33.697 -11.134 -40.696 1.00 97.25 92 ASN A O 1
ATOM 659 N N . GLY A 1 93 ? 31.797 -10.048 -40.192 1.00 96.12 93 GLY A N 1
ATOM 660 C CA . GLY A 1 93 ? 31.085 -11.214 -39.649 1.00 96.12 93 GLY A CA 1
ATOM 661 C C . GLY A 1 93 ? 31.619 -11.734 -38.306 1.00 96.12 93 GLY A C 1
ATOM 662 O O . GLY A 1 93 ? 31.236 -12.825 -37.891 1.00 96.12 93 GLY A O 1
ATOM 663 N N . LYS A 1 94 ? 32.508 -10.987 -37.641 1.00 96.25 94 LYS A N 1
ATOM 664 C CA . LYS A 1 94 ? 33.090 -11.305 -36.326 1.00 96.25 94 LYS A CA 1
ATOM 665 C C . LYS A 1 94 ? 32.881 -10.178 -35.319 1.00 96.25 94 LYS A C 1
ATOM 667 O O . LYS A 1 94 ? 32.598 -10.455 -34.158 1.00 96.25 94 LYS A O 1
ATOM 672 N N . ASP A 1 95 ? 33.009 -8.929 -35.755 1.00 96.25 95 ASP A N 1
ATOM 673 C CA . ASP A 1 95 ? 32.737 -7.770 -34.917 1.00 96.25 95 ASP A CA 1
ATOM 674 C C . ASP A 1 95 ? 31.223 -7.633 -34.717 1.00 96.25 95 ASP A C 1
ATOM 676 O O . ASP A 1 95 ? 30.436 -7.781 -35.655 1.00 96.25 95 ASP A O 1
ATOM 680 N N . ALA A 1 96 ? 30.811 -7.325 -33.490 1.00 95.31 96 ALA A N 1
ATOM 681 C CA . ALA A 1 9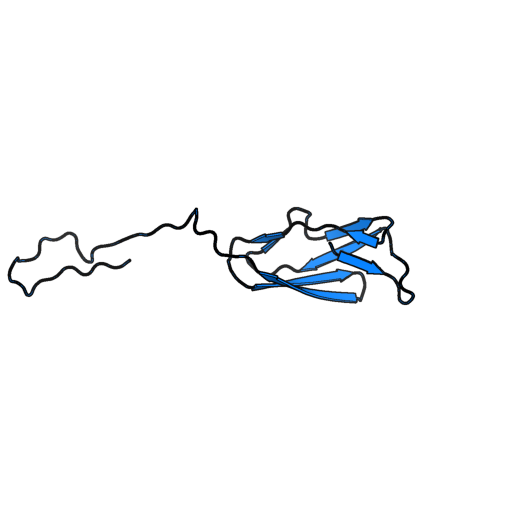6 ? 29.407 -7.194 -33.123 1.00 95.31 96 ALA A CA 1
ATOM 682 C C . ALA A 1 96 ? 29.210 -6.068 -32.110 1.00 95.31 96 ALA A C 1
ATOM 684 O O . ALA A 1 96 ? 30.091 -5.802 -31.291 1.00 95.31 96 ALA A O 1
ATOM 685 N N . PHE A 1 97 ? 28.046 -5.422 -32.152 1.00 96.38 97 PHE A N 1
ATOM 686 C CA . PHE A 1 97 ? 27.559 -4.563 -31.074 1.00 96.38 97 PHE A CA 1
ATOM 687 C C . PHE A 1 97 ? 26.839 -5.393 -30.019 1.00 96.38 97 PHE A C 1
ATOM 689 O O . PHE A 1 97 ? 26.154 -6.360 -30.352 1.00 96.38 97 PHE A O 1
ATOM 696 N N . THR A 1 98 ? 26.981 -4.992 -28.760 1.00 95.56 98 THR A N 1
ATOM 697 C CA . THR A 1 98 ? 26.162 -5.528 -27.670 1.00 95.56 98 THR A CA 1
ATOM 698 C C . THR A 1 98 ? 25.093 -4.499 -27.349 1.00 95.56 98 THR A C 1
ATOM 700 O O . THR A 1 98 ? 25.410 -3.333 -27.117 1.00 95.56 98 THR A O 1
ATOM 703 N N . LEU A 1 99 ? 23.834 -4.931 -27.369 1.00 94.25 99 LEU A N 1
ATOM 704 C CA . LEU A 1 99 ? 22.702 -4.118 -26.945 1.00 94.25 99 LEU A CA 1
ATOM 705 C C . LEU A 1 99 ? 22.294 -4.565 -25.544 1.00 94.25 99 LEU A C 1
ATOM 707 O O . LEU A 1 99 ? 22.056 -5.754 -25.324 1.00 94.25 99 LEU A O 1
ATOM 711 N N . THR A 1 100 ? 22.211 -3.615 -24.621 1.00 92.12 100 THR A N 1
ATOM 712 C CA . THR A 1 100 ? 21.728 -3.838 -23.257 1.00 92.12 100 THR A CA 1
ATOM 713 C C . THR A 1 100 ? 20.378 -3.148 -23.120 1.00 92.12 100 THR A C 1
ATOM 715 O O . THR A 1 100 ? 20.266 -1.965 -23.440 1.00 92.12 100 THR A O 1
ATOM 718 N N . ALA A 1 101 ? 19.358 -3.901 -22.709 1.00 85.75 101 ALA A N 1
ATOM 719 C CA . ALA A 1 101 ? 17.994 -3.415 -22.489 1.00 85.75 101 ALA A CA 1
ATOM 720 C C . ALA A 1 101 ? 17.729 -3.162 -21.001 1.00 85.75 101 ALA A C 1
ATOM 722 O O . ALA A 1 101 ? 18.251 -3.963 -20.189 1.00 85.75 101 ALA A O 1
#

Sequence (101 aa):
TLTVVDTYGNPLQGQNVTLTLPKGVTSKTGNTVTTDAAGKADIELMSTVAGEHSITASVNNAQKTVTVKFKADFSTGQASLEVDSAAPKVANGKDAFTLTA

Foldseek 3Di:
DDADADPVRQGDFQWWKAKDWDPFKDWPCHRIFTAHNRRDDDIDMDGPDFAKTWMWIDTDPDIDIDIDGDHDDCVPDDDDKDWPDPDDDDPPVPDDIDIDD

Radius of gyration: 24.78 Å; chains: 1; bounding box: 55×21×65 Å